Protein AF-A0A7K2ZEF4-F1 (afdb_monomer)

Secondary structure (DSSP, 8-state):
---HHHHHHHHHH--SHHHHHHHHHHHHHSSSHHHHHHHHIIIII-S-S-HHHHHHHHHHHS-TT-HHHHHHHHHHHHHHHHHHHHHH-HHHHHHHHHHSS-TT--SHHHHHHHHHHTT-TT--HHHHHHHHHHHHHHHHHHHHHHH--

Foldseek 3Di:
DQDLVNLVVQCVVPVDPVSLLQSLLQLLQDLDLVSLVVLLCVQQVDDPDDLSSNLSNLQNNQDPPSCVSCVVVLLVLLVSLLNCCLVPHQSSLLSSLPRNHNLVPLDPVSLVSLVVSLPDPSHDPNNSVSSVVSSVVSVVVNVVVVVVD

Nearest PDB structures (foldseek):
  7v9q-assembly1_A  TM=9.281E-01  e=5.486E-07  Saccharopolyspora erythraea NRRL 2338
  7v9p-assembly1_A  TM=9.355E-01  e=2.841E-06  Saccharopolyspora erythraea NRRL 2338
  7v9p-assembly2_B  TM=9.332E-01  e=3.618E-06  Saccharopolyspora erythraea NRRL 2338
  8t41-assembly1_A  TM=9.099E-01  e=2.125E-06  Mycobacterium tuberculosis
  7v9o-assembly1_A  TM=9.178E-01  e=1.212E-05  Saccharopolyspora erythraea NRRL 2338

Radius of gyration: 15.89 Å; Cα contacts (8 Å, |Δi|>4): 167; chains: 1; bounding box: 44×26×45 Å

Mean predicted aligned error: 3.56 Å

Structure (mmCIF, N/CA/C/O backbone):
data_AF-A0A7K2ZEF4-F1
#
_entry.id   AF-A0A7K2ZEF4-F1
#
loop_
_atom_site.group_PDB
_atom_site.id
_atom_site.type_symbol
_atom_site.label_atom_id
_atom_site.label_alt_id
_atom_site.label_comp_id
_atom_site.label_asym_id
_atom_site.label_entity_id
_atom_site.label_seq_id
_atom_site.pdbx_PDB_ins_code
_atom_site.Cartn_x
_atom_site.Cartn_y
_atom_site.Cartn_z
_atom_site.occupancy
_atom_site.B_iso_or_equiv
_atom_site.auth_seq_id
_atom_site.auth_comp_id
_atom_site.auth_asym_id
_atom_site.auth_atom_id
_atom_site.pdbx_PDB_model_num
ATOM 1 N N . ALA A 1 1 ? -6.927 -0.238 -23.363 1.00 53.41 1 ALA A N 1
ATOM 2 C CA . ALA A 1 1 ? -6.472 -0.828 -22.093 1.00 53.41 1 ALA A CA 1
ATOM 3 C C . ALA A 1 1 ? -5.026 -1.245 -22.292 1.00 53.41 1 ALA A C 1
ATOM 5 O O . ALA A 1 1 ? -4.755 -1.890 -23.295 1.00 53.41 1 ALA A O 1
ATOM 6 N N . THR A 1 2 ? -4.111 -0.802 -21.434 1.00 67.19 2 THR A N 1
ATOM 7 C CA . THR A 1 2 ? -2.709 -1.239 -21.475 1.00 67.19 2 THR A CA 1
ATOM 8 C C . THR A 1 2 ? -2.641 -2.620 -20.828 1.00 67.19 2 THR A C 1
ATOM 10 O O . THR A 1 2 ? -3.072 -2.762 -19.686 1.00 67.19 2 THR A O 1
ATOM 13 N N . ASP A 1 3 ? -2.180 -3.632 -21.557 1.00 86.62 3 ASP A N 1
ATOM 14 C CA . ASP A 1 3 ? -1.930 -4.977 -21.032 1.00 86.62 3 ASP A CA 1
ATOM 15 C C . ASP A 1 3 ? -0.461 -5.125 -20.590 1.00 86.62 3 ASP A C 1
ATOM 17 O O . ASP A 1 3 ? 0.352 -4.211 -20.755 1.00 86.62 3 ASP A O 1
ATOM 21 N N . GLU A 1 4 ? -0.104 -6.268 -19.995 1.00 90.25 4 GLU A N 1
ATOM 22 C CA . GLU A 1 4 ? 1.272 -6.526 -19.536 1.00 90.25 4 GLU A CA 1
ATOM 23 C C . GLU A 1 4 ? 2.301 -6.372 -20.667 1.00 90.25 4 GLU A C 1
ATOM 25 O O . GLU A 1 4 ? 3.404 -5.878 -20.433 1.00 90.25 4 GLU A O 1
ATOM 30 N N . ALA A 1 5 ? 1.941 -6.742 -21.900 1.00 90.88 5 ALA A N 1
ATOM 31 C CA . ALA A 1 5 ? 2.842 -6.663 -23.045 1.00 90.88 5 ALA A CA 1
ATOM 32 C C . ALA A 1 5 ? 3.203 -5.209 -23.380 1.00 90.88 5 ALA A C 1
ATOM 34 O O . ALA A 1 5 ? 4.378 -4.899 -23.586 1.00 90.88 5 ALA A O 1
ATOM 35 N N . ALA A 1 6 ? 2.222 -4.305 -23.371 1.00 91.25 6 ALA A N 1
ATOM 36 C CA . ALA A 1 6 ? 2.470 -2.883 -23.578 1.00 91.25 6 ALA A CA 1
ATOM 37 C C . ALA A 1 6 ? 3.310 -2.264 -22.444 1.00 91.25 6 ALA A C 1
ATOM 39 O O . ALA A 1 6 ? 4.210 -1.470 -22.715 1.00 91.25 6 ALA A O 1
ATOM 40 N N . ILE A 1 7 ? 3.085 -2.667 -21.186 1.00 93.06 7 ILE A N 1
ATOM 41 C CA . ILE A 1 7 ? 3.901 -2.206 -20.045 1.00 93.06 7 ILE A CA 1
ATOM 42 C C . ILE A 1 7 ? 5.352 -2.686 -20.180 1.00 93.06 7 ILE A C 1
ATOM 44 O O . ILE A 1 7 ? 6.289 -1.926 -19.934 1.00 93.06 7 ILE A O 1
ATOM 48 N N . ALA A 1 8 ? 5.552 -3.946 -20.569 1.00 93.44 8 ALA A N 1
ATOM 49 C CA . ALA A 1 8 ? 6.879 -4.517 -20.759 1.00 93.44 8 ALA A CA 1
ATOM 50 C C . ALA A 1 8 ? 7.636 -3.853 -21.920 1.00 93.44 8 ALA A C 1
ATOM 52 O O . ALA A 1 8 ? 8.832 -3.594 -21.790 1.00 93.44 8 ALA A O 1
ATOM 53 N N . ALA A 1 9 ? 6.945 -3.548 -23.023 1.00 93.25 9 ALA A N 1
ATOM 54 C CA . ALA A 1 9 ? 7.526 -2.839 -24.159 1.00 93.25 9 ALA A CA 1
ATOM 55 C C . ALA A 1 9 ? 7.986 -1.424 -23.774 1.00 93.25 9 ALA A C 1
ATOM 57 O O . ALA A 1 9 ? 9.113 -1.047 -24.090 1.00 93.25 9 ALA A O 1
ATOM 58 N N . GLU A 1 10 ? 7.160 -0.678 -23.036 1.00 92.75 10 GLU A N 1
ATOM 59 C CA . GLU A 1 10 ? 7.518 0.664 -22.567 1.00 92.75 10 GLU A CA 1
ATOM 60 C C . GLU A 1 10 ? 8.701 0.625 -21.591 1.00 92.75 10 GLU A C 1
ATOM 62 O O . GLU A 1 10 ? 9.642 1.402 -21.716 1.00 92.75 10 GLU A O 1
ATOM 67 N N . LEU A 1 11 ? 8.723 -0.338 -20.664 1.00 95.06 11 LEU A N 1
ATOM 68 C CA . LEU A 1 11 ? 9.850 -0.514 -19.745 1.00 95.06 11 LEU A CA 1
ATOM 69 C C . LEU A 1 11 ? 11.156 -0.885 -20.467 1.00 95.06 11 LEU A C 1
ATOM 71 O O . LEU A 1 11 ? 12.241 -0.515 -20.020 1.00 95.06 11 LEU A O 1
ATOM 75 N N . ALA A 1 12 ? 11.074 -1.642 -21.562 1.00 95.44 12 ALA A N 1
ATOM 76 C CA . ALA A 1 12 ? 12.239 -1.948 -22.383 1.00 95.44 12 ALA A CA 1
ATOM 77 C C . ALA A 1 12 ? 12.747 -0.705 -23.133 1.00 95.44 12 ALA A C 1
ATOM 79 O O . ALA A 1 12 ? 13.957 -0.558 -23.309 1.00 95.44 12 ALA A O 1
ATOM 80 N N . ALA A 1 13 ? 11.839 0.184 -23.548 1.00 94.75 13 ALA A N 1
ATOM 81 C CA . ALA A 1 13 ? 12.177 1.457 -24.177 1.00 94.75 13 ALA A CA 1
ATOM 82 C C . ALA A 1 13 ? 12.779 2.464 -23.176 1.00 94.75 13 ALA A C 1
ATOM 84 O O . ALA A 1 13 ? 13.739 3.154 -23.521 1.00 94.75 13 ALA A O 1
ATOM 85 N N . ASP A 1 14 ? 12.279 2.504 -21.935 1.00 94.56 14 ASP A N 1
ATOM 86 C CA . ASP A 1 14 ? 12.817 3.317 -20.839 1.00 94.56 14 ASP A CA 1
ATOM 87 C C . ASP A 1 14 ? 13.129 2.481 -19.577 1.00 94.56 14 ASP A C 1
ATOM 89 O O . ASP A 1 14 ? 12.307 2.371 -18.658 1.00 94.56 14 ASP A O 1
ATOM 93 N N . PRO A 1 15 ? 14.356 1.939 -19.456 1.00 94.56 15 PRO A N 1
ATOM 94 C CA . PRO A 1 15 ? 14.787 1.200 -18.274 1.00 94.56 15 PRO A CA 1
ATOM 95 C C . PRO A 1 15 ? 15.257 2.118 -17.127 1.00 94.56 15 PRO A C 1
ATOM 97 O O . PRO A 1 15 ? 15.999 1.669 -16.245 1.00 94.56 15 PRO A O 1
ATOM 100 N N . SER A 1 16 ? 14.893 3.405 -17.111 1.00 96.81 16 SER A N 1
ATOM 101 C CA . SER A 1 16 ? 15.248 4.334 -16.032 1.00 96.81 16 SER A CA 1
ATOM 102 C C . SER A 1 16 ? 14.560 3.994 -14.699 1.00 96.81 16 SER A C 1
ATOM 104 O O . SER A 1 16 ? 13.715 3.102 -14.596 1.00 96.81 16 SER A O 1
ATOM 106 N N . ALA A 1 17 ? 14.936 4.697 -13.624 1.00 95.00 17 ALA A N 1
ATOM 107 C CA . ALA A 1 17 ? 14.246 4.565 -12.337 1.00 95.00 17 ALA A CA 1
ATOM 108 C C . ALA A 1 17 ? 12.763 4.952 -12.452 1.00 95.00 17 ALA A C 1
ATOM 110 O O . ALA A 1 17 ? 11.901 4.207 -11.991 1.00 95.00 17 ALA A O 1
ATOM 111 N N . THR A 1 18 ? 12.476 6.055 -13.145 1.00 95.00 18 THR A N 1
ATOM 112 C CA . THR A 1 18 ? 11.114 6.525 -13.406 1.00 95.00 18 THR A CA 1
ATOM 113 C C . THR A 1 18 ? 10.335 5.541 -14.277 1.00 95.00 18 THR A C 1
ATOM 115 O O . THR A 1 18 ? 9.192 5.232 -13.943 1.00 95.00 18 THR A O 1
ATOM 118 N N . GLY A 1 19 ? 10.956 4.976 -15.318 1.00 96.38 19 GLY A N 1
ATOM 119 C CA . GLY A 1 19 ? 10.346 3.931 -16.147 1.00 96.38 19 GLY A CA 1
ATOM 120 C C . GLY A 1 19 ? 9.977 2.680 -15.341 1.00 96.38 19 GLY A C 1
ATOM 121 O O . GLY A 1 19 ? 8.858 2.175 -15.437 1.00 96.38 19 GLY A O 1
ATOM 122 N N . ARG A 1 20 ? 10.862 2.227 -14.441 1.00 97.12 20 ARG A N 1
ATOM 123 C CA . ARG A 1 20 ? 10.575 1.105 -13.525 1.00 97.12 20 ARG A CA 1
ATOM 124 C C . ARG A 1 20 ? 9.431 1.396 -12.554 1.00 97.12 20 ARG A C 1
ATOM 126 O O . ARG A 1 20 ? 8.596 0.521 -12.337 1.00 97.12 20 ARG A O 1
ATOM 133 N N . GLU A 1 21 ? 9.384 2.591 -11.969 1.00 97.81 21 GLU A N 1
ATOM 134 C CA . GLU A 1 21 ? 8.288 3.006 -11.083 1.00 97.81 21 GLU A CA 1
ATOM 135 C C . GLU A 1 21 ? 6.955 3.080 -11.837 1.00 97.81 21 GLU A C 1
ATOM 137 O O . GLU A 1 21 ? 5.949 2.548 -11.365 1.00 97.81 21 GLU A O 1
ATOM 142 N N . GLY A 1 22 ? 6.953 3.670 -13.036 1.00 97.12 22 GLY A N 1
ATOM 143 C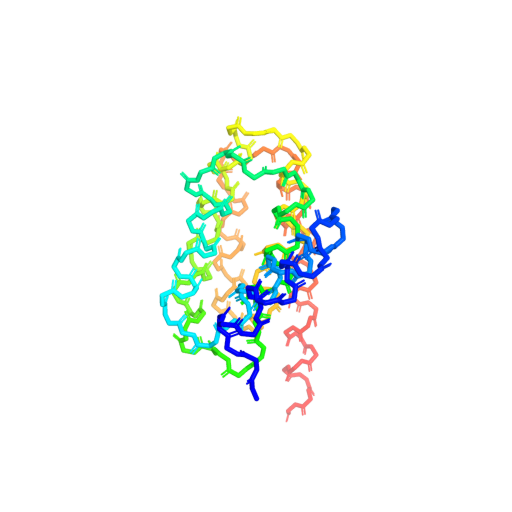 CA . GLY A 1 22 ? 5.784 3.712 -13.912 1.00 97.12 22 GLY A CA 1
ATOM 144 C C . GLY A 1 22 ? 5.277 2.311 -14.244 1.00 97.12 22 GLY A C 1
ATOM 145 O O . GLY A 1 22 ? 4.101 2.015 -14.038 1.00 97.12 22 GLY A O 1
ATOM 146 N N . ALA A 1 23 ? 6.178 1.414 -14.650 1.00 97.12 23 ALA A N 1
ATOM 147 C CA . ALA A 1 23 ? 5.834 0.029 -14.942 1.00 97.12 23 ALA A CA 1
ATOM 148 C C . ALA A 1 23 ? 5.274 -0.702 -13.712 1.00 97.12 23 ALA A C 1
ATOM 150 O O . ALA A 1 23 ? 4.248 -1.369 -13.818 1.00 97.12 23 ALA A O 1
ATOM 151 N N . ALA A 1 24 ? 5.891 -0.556 -12.533 1.00 97.69 24 ALA A N 1
ATOM 152 C CA . ALA A 1 24 ? 5.392 -1.158 -11.294 1.00 97.69 24 ALA A CA 1
ATOM 153 C C . ALA A 1 24 ? 3.971 -0.678 -10.951 1.00 97.69 24 ALA A C 1
ATOM 155 O O . ALA A 1 24 ? 3.098 -1.491 -10.638 1.00 97.69 24 ALA A O 1
ATOM 156 N N . ARG A 1 25 ? 3.713 0.629 -11.089 1.00 98.00 25 ARG A N 1
ATOM 157 C CA . ARG A 1 25 ? 2.382 1.213 -10.884 1.00 98.00 25 ARG A CA 1
ATOM 158 C C . ARG A 1 25 ? 1.362 0.657 -11.877 1.00 98.00 25 ARG A C 1
ATOM 160 O O . ARG A 1 25 ? 0.282 0.243 -11.466 1.00 98.00 25 ARG A O 1
ATOM 167 N N . CYS A 1 26 ? 1.696 0.624 -13.168 1.00 97.50 26 CYS A N 1
ATOM 168 C CA . CYS A 1 26 ? 0.800 0.114 -14.205 1.00 97.50 26 CYS A CA 1
ATOM 169 C C . CYS A 1 26 ? 0.473 -1.370 -14.004 1.00 97.50 26 CYS A C 1
ATOM 171 O O . CYS A 1 26 ? -0.691 -1.745 -14.112 1.00 97.50 26 CYS A O 1
ATOM 173 N N . ARG A 1 27 ? 1.464 -2.197 -13.646 1.00 97.56 27 ARG A N 1
ATOM 174 C CA . ARG A 1 27 ? 1.246 -3.624 -13.357 1.00 97.56 27 ARG A CA 1
ATOM 175 C C . ARG A 1 27 ? 0.289 -3.829 -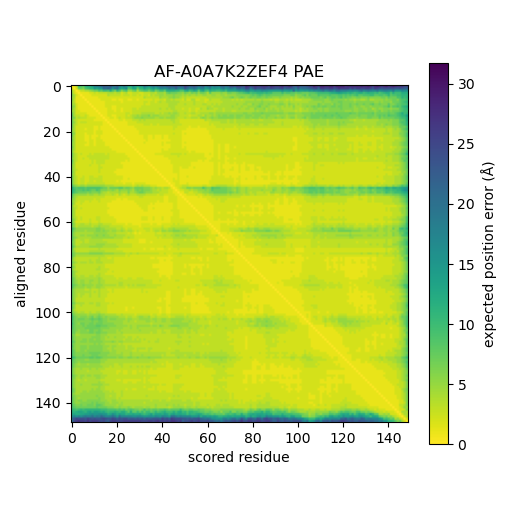12.194 1.00 97.56 27 ARG A C 1
ATOM 177 O O . ARG A 1 27 ? -0.654 -4.603 -12.310 1.00 97.56 27 ARG A O 1
ATOM 184 N N . ALA A 1 28 ? 0.485 -3.096 -11.099 1.00 97.75 28 ALA A N 1
ATOM 185 C CA . ALA A 1 28 ? -0.401 -3.169 -9.939 1.00 97.75 28 ALA A CA 1
ATOM 186 C C . ALA A 1 28 ? -1.836 -2.692 -10.245 1.00 97.75 28 ALA A C 1
ATOM 188 O O . ALA A 1 28 ? -2.783 -3.121 -9.581 1.00 97.75 28 ALA A O 1
ATOM 189 N N . ALA A 1 29 ? -2.007 -1.843 -11.263 1.00 97.31 29 ALA A N 1
ATOM 190 C CA . ALA A 1 29 ? -3.301 -1.317 -11.685 1.00 97.31 29 ALA A CA 1
ATOM 191 C C . ALA A 1 29 ? -4.102 -2.259 -12.598 1.00 97.31 29 ALA A C 1
ATOM 193 O O . ALA A 1 29 ? -5.301 -2.030 -12.787 1.00 97.31 29 ALA A O 1
ATOM 194 N N . LEU A 1 30 ? -3.489 -3.315 -13.146 1.00 96.81 30 LEU A N 1
ATOM 195 C CA . LEU A 1 30 ? -4.184 -4.260 -14.021 1.00 96.81 30 LEU A CA 1
ATOM 196 C C . LEU A 1 30 ? -5.386 -4.909 -13.293 1.00 96.81 30 LEU A C 1
ATOM 198 O O . LEU A 1 30 ? -5.231 -5.381 -12.162 1.00 96.81 30 LEU A O 1
ATOM 202 N N . PRO A 1 31 ? -6.577 -4.971 -13.924 1.00 96.19 31 PRO A N 1
ATOM 203 C CA . PRO A 1 31 ? -7.816 -5.460 -13.310 1.00 96.19 31 PRO A CA 1
ATOM 204 C C . PRO A 1 31 ? -7.912 -6.994 -13.355 1.00 96.19 31 PRO A C 1
ATOM 206 O O . PRO A 1 31 ? -8.892 -7.550 -13.842 1.00 96.19 31 PRO A O 1
ATOM 209 N N . THR A 1 32 ? -6.873 -7.694 -12.899 1.00 96.00 32 THR A N 1
ATOM 210 C CA . THR A 1 32 ? -6.841 -9.166 -12.857 1.00 96.00 32 THR A CA 1
ATOM 211 C C . THR A 1 32 ? -6.469 -9.646 -11.461 1.00 96.00 32 THR A C 1
ATOM 213 O O . THR A 1 32 ? -5.683 -8.994 -10.767 1.00 96.00 32 THR A O 1
ATOM 216 N N . ALA A 1 33 ? -7.023 -10.784 -11.040 1.00 96.38 33 ALA A N 1
ATOM 217 C CA . ALA A 1 33 ? -6.724 -11.368 -9.734 1.00 96.38 33 ALA A CA 1
ATOM 218 C C . ALA A 1 33 ? -5.228 -11.701 -9.605 1.00 96.38 33 ALA A C 1
ATOM 220 O O . ALA A 1 33 ? -4.621 -11.476 -8.558 1.00 96.38 33 ALA A O 1
ATOM 221 N N . GLU A 1 34 ? -4.615 -12.157 -10.695 1.00 96.94 34 GLU A N 1
ATOM 222 C CA . GLU A 1 34 ? -3.196 -12.483 -10.791 1.00 96.94 34 GLU A CA 1
ATOM 223 C C . GLU A 1 34 ? -2.326 -11.243 -10.569 1.00 96.94 34 GLU A C 1
ATOM 225 O O . GLU A 1 34 ? -1.378 -11.290 -9.783 1.00 96.94 34 GLU A O 1
ATOM 230 N N . ALA A 1 35 ? -2.670 -10.111 -11.193 1.00 96.88 35 ALA A N 1
ATOM 231 C CA . ALA A 1 35 ? -1.938 -8.863 -10.996 1.00 96.88 35 ALA A CA 1
ATOM 232 C C . ALA A 1 35 ? -2.053 -8.346 -9.556 1.00 96.88 35 ALA A C 1
ATOM 234 O O . ALA A 1 35 ? -1.052 -7.908 -8.984 1.00 96.88 35 ALA A O 1
ATOM 235 N N . LYS A 1 36 ? -3.237 -8.443 -8.932 1.00 97.88 36 LYS A N 1
ATOM 236 C CA . LYS A 1 36 ? -3.410 -8.073 -7.517 1.00 97.88 36 LYS A CA 1
ATOM 237 C C . LYS A 1 36 ? -2.618 -8.986 -6.595 1.00 97.88 36 LYS A C 1
ATOM 239 O O . LYS A 1 36 ? -1.912 -8.503 -5.713 1.00 97.88 36 LYS A O 1
ATOM 244 N N . ALA A 1 37 ? -2.657 -10.294 -6.821 1.00 97.88 37 ALA A N 1
ATOM 245 C CA . ALA A 1 37 ? -1.877 -11.242 -6.038 1.00 97.88 37 ALA A CA 1
ATOM 246 C C . ALA A 1 37 ? -0.368 -10.971 -6.157 1.00 97.88 37 ALA A C 1
ATOM 248 O O . ALA A 1 37 ? 0.318 -10.915 -5.135 1.00 97.88 37 ALA A O 1
ATOM 249 N N . ALA A 1 38 ? 0.132 -10.734 -7.373 1.00 97.75 38 ALA A N 1
ATOM 250 C CA . ALA A 1 38 ? 1.538 -10.431 -7.621 1.00 97.75 38 ALA A CA 1
ATOM 251 C C . ALA A 1 38 ? 1.974 -9.113 -6.964 1.00 97.75 38 ALA A C 1
ATOM 253 O O . ALA A 1 38 ? 2.987 -9.079 -6.265 1.00 97.75 38 ALA A O 1
ATOM 254 N N . ALA A 1 39 ? 1.192 -8.041 -7.128 1.00 98.06 39 ALA A N 1
ATOM 255 C CA . ALA A 1 39 ? 1.483 -6.744 -6.521 1.00 98.06 39 ALA A CA 1
ATOM 256 C C . ALA A 1 39 ? 1.465 -6.814 -4.986 1.00 98.06 39 ALA A C 1
ATOM 258 O O . ALA A 1 39 ? 2.355 -6.274 -4.330 1.00 98.06 39 ALA A O 1
ATOM 259 N N . TRP A 1 40 ? 0.494 -7.523 -4.405 1.00 98.50 40 TRP A N 1
ATOM 260 C CA . TRP A 1 40 ? 0.420 -7.711 -2.959 1.00 98.50 40 TRP A CA 1
ATOM 261 C C . TRP A 1 40 ? 1.606 -8.510 -2.420 1.00 98.50 40 TRP A C 1
ATOM 263 O O . TRP A 1 40 ? 2.218 -8.119 -1.427 1.00 98.50 40 TRP A O 1
ATOM 273 N N . HIS A 1 41 ? 1.962 -9.610 -3.089 1.00 97.94 41 HIS A N 1
ATOM 274 C CA . HIS A 1 41 ? 3.120 -10.414 -2.714 1.00 97.94 41 HIS A CA 1
ATOM 275 C C . HI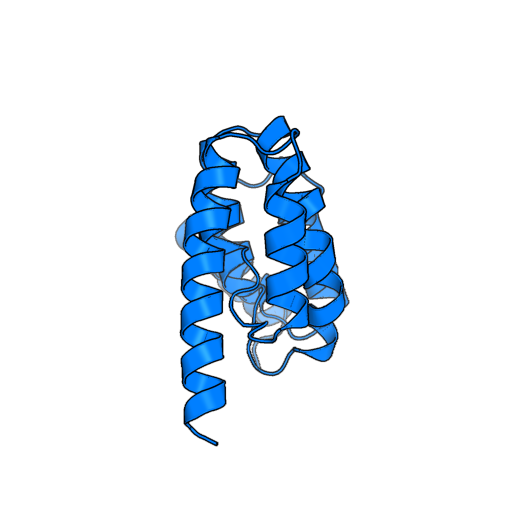S A 1 41 ? 4.411 -9.590 -2.766 1.00 97.94 41 HIS A C 1
ATOM 277 O O . HIS A 1 41 ? 5.172 -9.610 -1.804 1.00 97.94 41 HIS A O 1
ATOM 283 N N . ALA A 1 42 ? 4.614 -8.797 -3.819 1.00 97.19 42 ALA A N 1
ATOM 284 C CA . ALA A 1 42 ? 5.789 -7.938 -3.940 1.00 97.19 42 ALA A CA 1
ATOM 285 C C . ALA A 1 42 ? 5.865 -6.859 -2.840 1.00 97.19 42 ALA A C 1
ATOM 287 O O . ALA A 1 42 ? 6.956 -6.499 -2.407 1.00 97.19 42 ALA A O 1
ATOM 288 N N . MET A 1 43 ? 4.722 -6.338 -2.377 1.00 98.00 43 MET A N 1
ATOM 289 C CA . MET A 1 43 ? 4.678 -5.335 -1.306 1.00 98.00 43 MET A CA 1
ATOM 290 C C . MET A 1 43 ? 4.878 -5.924 0.094 1.00 98.00 43 MET A C 1
ATOM 292 O O . MET A 1 43 ? 5.577 -5.326 0.909 1.00 98.00 43 MET A O 1
ATOM 296 N N . PHE A 1 44 ? 4.232 -7.051 0.396 1.00 97.88 44 PHE A N 1
ATOM 297 C CA . PHE A 1 44 ? 4.088 -7.540 1.772 1.00 97.88 44 PHE A CA 1
ATOM 298 C C . PHE A 1 44 ? 4.722 -8.911 2.028 1.00 97.88 44 PHE A C 1
ATOM 300 O O . PHE A 1 44 ? 5.057 -9.220 3.175 1.00 97.88 44 PHE A O 1
ATOM 307 N N . GLY A 1 45 ? 4.870 -9.730 0.985 1.00 93.81 45 GLY A N 1
ATOM 308 C CA . GLY A 1 45 ? 5.425 -11.083 1.051 1.00 93.81 45 GLY A CA 1
ATOM 309 C C . GLY A 1 45 ? 6.925 -11.169 0.763 1.00 93.81 45 GLY A C 1
ATOM 310 O O . GLY A 1 45 ? 7.537 -12.169 1.127 1.00 93.81 45 GLY A O 1
ATOM 311 N N . ASP A 1 46 ? 7.505 -10.135 0.152 1.00 89.38 46 ASP A N 1
ATOM 312 C CA . ASP A 1 46 ? 8.930 -10.025 -0.156 1.00 89.38 46 ASP A CA 1
ATOM 313 C C . ASP A 1 46 ? 9.501 -8.689 0.359 1.00 89.38 46 ASP A C 1
ATOM 315 O O . ASP A 1 46 ? 8.800 -7.683 0.479 1.00 89.38 46 ASP A O 1
ATOM 319 N N . ASP A 1 47 ? 10.798 -8.675 0.653 1.00 90.19 47 ASP A N 1
ATOM 320 C CA . ASP A 1 47 ? 11.541 -7.523 1.150 1.00 90.19 47 ASP A CA 1
ATOM 321 C C . ASP A 1 47 ? 12.516 -6.949 0.086 1.00 90.19 47 ASP A C 1
ATOM 323 O O . ASP A 1 47 ? 13.280 -6.025 0.379 1.00 90.19 47 ASP A O 1
ATOM 327 N N . THR A 1 48 ? 12.474 -7.444 -1.163 1.00 89.69 48 THR A N 1
ATOM 328 C CA . THR A 1 48 ? 13.370 -7.019 -2.264 1.00 89.69 48 THR A CA 1
ATOM 329 C C . THR A 1 48 ? 13.039 -5.660 -2.884 1.00 89.69 48 THR A C 1
ATOM 331 O O . THR A 1 48 ? 13.938 -4.996 -3.411 1.00 89.69 48 THR A O 1
ATOM 334 N N . LEU A 1 49 ? 11.778 -5.207 -2.838 1.00 94.06 49 LEU A N 1
ATOM 335 C CA . LEU A 1 49 ? 11.402 -3.922 -3.436 1.00 94.06 49 LEU A CA 1
ATOM 336 C C . LEU A 1 49 ? 12.106 -2.764 -2.730 1.00 94.06 49 LEU A C 1
ATOM 338 O O . LEU A 1 49 ? 12.048 -2.643 -1.505 1.00 94.06 49 LEU A O 1
ATOM 342 N N . SER A 1 50 ? 12.687 -1.840 -3.496 1.00 95.81 50 SER A N 1
ATOM 343 C CA . SER A 1 50 ? 13.090 -0.542 -2.949 1.00 95.81 50 SER A CA 1
ATOM 344 C C . SER A 1 50 ? 11.866 0.225 -2.431 1.00 95.81 50 SER A C 1
ATOM 346 O O . SER A 1 50 ? 10.744 0.001 -2.886 1.00 95.81 50 SER A O 1
ATOM 348 N N . ASN A 1 51 ? 12.063 1.181 -1.518 1.00 96.44 51 ASN A N 1
ATOM 349 C CA . ASN A 1 51 ? 10.951 1.988 -0.994 1.00 96.44 51 ASN A CA 1
ATOM 350 C C . ASN A 1 51 ? 10.211 2.760 -2.107 1.00 96.44 51 ASN A C 1
ATOM 352 O O . ASN A 1 51 ? 8.999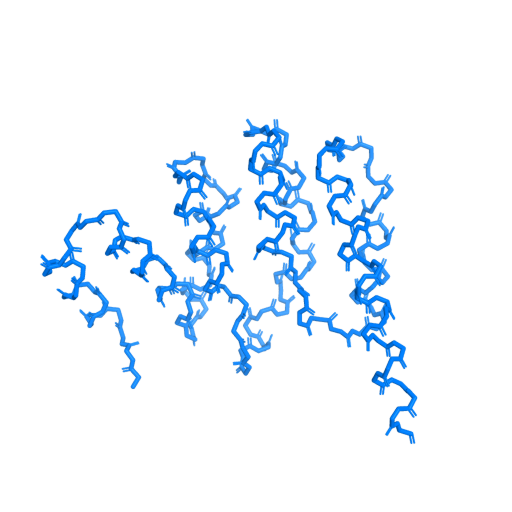 2.959 -2.020 1.00 96.44 51 ASN A O 1
ATOM 356 N N . TYR A 1 52 ? 10.926 3.158 -3.167 1.00 96.94 52 TYR A N 1
ATOM 357 C CA . TYR A 1 52 ? 10.353 3.802 -4.351 1.00 96.94 52 TYR A CA 1
ATOM 358 C C . TYR A 1 52 ? 9.441 2.851 -5.133 1.00 96.94 52 TYR A C 1
ATOM 360 O O . TYR A 1 52 ? 8.292 3.188 -5.408 1.00 96.94 52 TYR A O 1
ATOM 368 N N . LEU A 1 53 ? 9.907 1.629 -5.415 1.00 97.94 53 LEU A N 1
ATOM 369 C CA . LEU A 1 53 ? 9.103 0.626 -6.118 1.00 97.94 53 LEU A CA 1
ATOM 370 C C . LEU A 1 53 ? 7.921 0.137 -5.280 1.00 97.94 53 LEU A C 1
ATOM 372 O O . LEU A 1 53 ? 6.838 -0.057 -5.827 1.00 97.94 53 LEU A O 1
ATOM 376 N N . PHE A 1 54 ? 8.087 -0.001 -3.962 1.00 98.38 54 PHE A N 1
ATOM 377 C CA . PHE A 1 54 ? 6.976 -0.265 -3.047 1.00 98.38 54 PHE A CA 1
ATOM 378 C C . PHE A 1 54 ? 5.909 0.828 -3.167 1.00 98.38 54 PHE A C 1
ATOM 380 O O . PHE A 1 54 ? 4.736 0.536 -3.375 1.00 98.38 54 PHE A O 1
ATOM 387 N N . THR A 1 55 ? 6.326 2.096 -3.099 1.00 98.19 55 THR A N 1
ATOM 388 C CA . THR A 1 55 ? 5.416 3.245 -3.174 1.00 98.19 55 THR A CA 1
ATOM 389 C C . THR A 1 55 ? 4.693 3.297 -4.518 1.00 98.19 55 THR A C 1
ATOM 391 O O . THR A 1 55 ? 3.478 3.482 -4.552 1.00 98.19 55 THR A O 1
ATOM 394 N N . ALA A 1 56 ? 5.408 3.077 -5.622 1.00 98.31 56 ALA A N 1
ATOM 395 C CA . ALA A 1 56 ? 4.822 3.034 -6.956 1.00 98.31 56 ALA A CA 1
ATOM 396 C C . ALA A 1 56 ? 3.804 1.889 -7.111 1.00 98.31 56 ALA A C 1
ATOM 398 O O . ALA A 1 56 ? 2.721 2.103 -7.653 1.00 98.31 56 ALA A O 1
ATOM 399 N N . THR A 1 57 ? 4.121 0.705 -6.578 1.00 98.38 57 THR A N 1
ATOM 400 C CA . THR A 1 57 ? 3.226 -0.465 -6.576 1.00 98.38 57 THR A CA 1
ATOM 401 C C . THR A 1 57 ? 1.968 -0.187 -5.751 1.00 98.38 57 THR A C 1
ATOM 403 O O . THR A 1 57 ? 0.858 -0.392 -6.238 1.00 98.38 57 THR A O 1
ATOM 406 N N . ALA A 1 58 ? 2.121 0.366 -4.544 1.00 98.06 58 ALA A N 1
ATOM 407 C CA . ALA A 1 58 ? 1.012 0.716 -3.657 1.00 98.06 58 ALA A CA 1
ATOM 408 C C . ALA A 1 58 ? 0.058 1.742 -4.291 1.00 98.06 58 ALA A C 1
ATOM 410 O O . ALA A 1 58 ? -1.156 1.557 -4.274 1.00 98.06 58 ALA A O 1
ATOM 411 N N . GLN A 1 59 ? 0.607 2.770 -4.949 1.00 97.25 59 GLN A N 1
ATOM 412 C CA . GLN A 1 59 ? -0.170 3.769 -5.697 1.00 97.25 59 GLN A CA 1
ATOM 413 C C . GLN A 1 59 ? -0.940 3.180 -6.888 1.00 97.25 59 GLN A C 1
ATOM 415 O O . GLN A 1 59 ? -1.921 3.769 -7.335 1.00 97.25 59 GLN A O 1
ATOM 420 N N . GLY A 1 60 ? -0.487 2.049 -7.432 1.00 97.12 60 GLY A N 1
ATOM 421 C CA . GLY A 1 60 ? -1.173 1.340 -8.507 1.00 97.12 60 GLY A CA 1
ATOM 422 C C . GLY A 1 60 ? -2.221 0.342 -8.012 1.00 97.12 60 GLY A C 1
ATOM 423 O O . GLY A 1 60 ? -3.084 -0.049 -8.788 1.00 97.12 60 GLY A O 1
ATOM 424 N N . PHE A 1 61 ? -2.191 -0.060 -6.741 1.00 97.88 61 PHE A N 1
ATOM 425 C CA . PHE A 1 61 ? -2.960 -1.208 -6.261 1.00 97.88 61 PHE A CA 1
ATOM 426 C C . PHE A 1 61 ? -4.466 -0.928 -6.138 1.00 97.88 61 PHE A C 1
ATOM 428 O O . PHE A 1 61 ? -5.279 -1.663 -6.703 1.00 97.88 61 PHE A O 1
ATOM 435 N N . TRP A 1 62 ? -4.845 0.145 -5.441 1.00 95.94 62 TRP A N 1
ATOM 436 C CA . TRP A 1 62 ? -6.244 0.492 -5.163 1.00 95.94 62 TRP A CA 1
ATOM 437 C C . TRP A 1 62 ? -6.870 1.280 -6.324 1.00 95.94 62 TRP A C 1
ATOM 439 O O . TRP A 1 62 ? -6.876 2.509 -6.325 1.00 95.94 62 TRP A O 1
ATOM 449 N N . GLN A 1 63 ? -7.370 0.571 -7.338 1.00 94.50 63 GLN A N 1
ATOM 450 C CA . GLN A 1 63 ? -8.003 1.184 -8.511 1.00 94.50 63 GLN A CA 1
ATOM 451 C C . GLN A 1 63 ? -9.532 1.230 -8.392 1.00 94.50 63 GLN A C 1
ATOM 453 O O . GLN A 1 63 ? -10.140 0.207 -8.068 1.00 94.50 63 GLN A O 1
ATOM 458 N N . PRO A 1 64 ? -10.173 2.366 -8.727 1.00 89.44 64 PRO A N 1
ATOM 459 C CA . PRO A 1 64 ? -11.628 2.444 -8.807 1.00 89.44 64 PRO A CA 1
ATOM 460 C C . PRO A 1 64 ? -12.222 1.417 -9.782 1.00 89.44 64 PRO A C 1
ATOM 462 O O . PRO A 1 64 ? -11.657 1.167 -10.849 1.00 89.44 64 PRO A O 1
ATOM 465 N N . GLY A 1 65 ? -13.382 0.851 -9.435 1.00 89.62 65 GLY A N 1
ATOM 466 C CA . GLY A 1 65 ? -14.092 -0.119 -10.275 1.00 89.62 65 GLY A CA 1
ATOM 467 C C . GLY A 1 65 ? -13.497 -1.529 -10.259 1.00 89.62 65 GLY A C 1
ATOM 468 O O . GLY A 1 65 ? -13.864 -2.355 -11.091 1.00 89.62 65 GLY A O 1
ATOM 469 N N . GLN A 1 66 ? -12.569 -1.808 -9.339 1.00 93.56 66 GLN A N 1
ATOM 470 C CA . GLN A 1 66 ? -11.989 -3.136 -9.112 1.00 93.56 66 GLN A CA 1
ATOM 471 C C . GLN A 1 66 ? -12.373 -3.688 -7.730 1.00 93.56 66 GLN A C 1
ATOM 473 O O . GLN A 1 66 ? -11.672 -4.535 -7.185 1.00 93.56 66 GLN A O 1
ATOM 478 N N . ASP A 1 67 ? -13.474 -3.204 -7.153 1.00 91.12 67 ASP A N 1
ATOM 479 C CA . ASP A 1 67 ? -13.893 -3.461 -5.774 1.00 91.12 67 ASP A CA 1
ATOM 480 C C . ASP A 1 67 ? -13.939 -4.960 -5.439 1.00 91.12 67 ASP A C 1
ATOM 482 O O . ASP A 1 67 ? -13.347 -5.377 -4.446 1.00 91.12 67 ASP A O 1
ATOM 486 N N . GLU A 1 68 ? -14.523 -5.790 -6.310 1.00 92.19 68 GLU A N 1
ATOM 487 C CA . GLU A 1 68 ? -14.601 -7.250 -6.122 1.00 92.19 68 GLU A CA 1
ATOM 488 C C . GLU A 1 68 ? -13.222 -7.919 -5.996 1.00 92.19 68 GLU A C 1
ATOM 490 O O . GLU A 1 68 ? -13.053 -8.857 -5.216 1.00 92.19 68 GLU A O 1
ATOM 495 N N . LEU A 1 69 ? -12.215 -7.419 -6.721 1.00 95.44 69 LEU A N 1
ATOM 496 C CA . LEU A 1 69 ? -10.840 -7.913 -6.626 1.00 95.44 69 LEU A CA 1
ATOM 497 C C . LEU A 1 69 ? -10.142 -7.413 -5.359 1.00 95.44 69 LEU A C 1
ATOM 499 O O . LEU A 1 69 ? -9.207 -8.052 -4.891 1.00 95.44 69 LEU A O 1
ATOM 503 N N . LEU A 1 70 ? -10.550 -6.257 -4.833 1.00 94.69 70 LEU A N 1
ATOM 504 C CA . LEU A 1 70 ? -9.838 -5.540 -3.778 1.00 94.69 70 LEU A CA 1
ATOM 505 C C . LEU A 1 70 ? -10.367 -5.851 -2.369 1.00 94.69 70 LEU A C 1
ATOM 507 O O . LEU A 1 70 ? -9.584 -5.809 -1.421 1.00 94.69 70 LEU A O 1
ATOM 511 N N . VAL A 1 71 ? -11.646 -6.226 -2.227 1.00 92.12 71 VAL A N 1
ATOM 512 C CA . VAL A 1 71 ? -12.282 -6.586 -0.941 1.00 92.12 71 VAL A CA 1
ATOM 513 C C . VAL A 1 71 ? -11.424 -7.535 -0.086 1.00 92.12 71 VAL A C 1
ATOM 515 O O . VAL A 1 71 ? -11.187 -7.208 1.078 1.00 92.12 71 VAL A O 1
ATOM 518 N N . PRO A 1 72 ? -10.857 -8.643 -0.615 1.00 92.69 72 PRO A 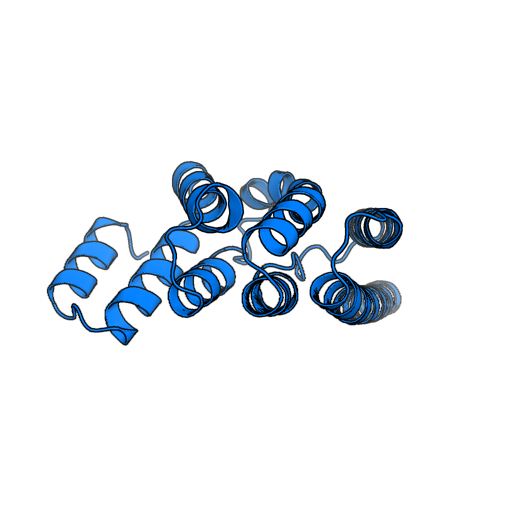N 1
ATOM 519 C CA . PRO A 1 72 ? -10.058 -9.565 0.200 1.00 92.69 72 PRO A CA 1
ATOM 520 C C . PRO A 1 72 ? -8.781 -8.953 0.793 1.00 92.69 72 PRO A C 1
ATOM 522 O O . PRO A 1 72 ? -8.175 -9.535 1.692 1.00 92.69 72 PRO A O 1
ATOM 525 N N . TYR A 1 73 ? -8.323 -7.814 0.272 1.00 96.38 73 TYR A N 1
ATOM 526 C CA . TYR A 1 73 ? -7.074 -7.177 0.678 1.00 96.38 73 TYR A CA 1
ATOM 527 C C . TYR A 1 73 ? -7.258 -6.135 1.785 1.00 96.38 73 TYR A C 1
ATOM 529 O O . TYR A 1 73 ? -6.281 -5.795 2.451 1.00 96.38 73 TYR A O 1
ATOM 537 N N . VAL A 1 74 ? -8.486 -5.660 2.026 1.00 93.50 74 VAL A N 1
ATOM 538 C CA . VAL A 1 74 ? -8.786 -4.695 3.098 1.00 93.50 74 VAL A CA 1
ATOM 539 C C . VAL A 1 74 ? -8.459 -5.297 4.465 1.00 93.50 74 VAL A C 1
ATOM 541 O O . VAL A 1 74 ? -7.684 -4.720 5.226 1.00 93.50 74 VAL A O 1
ATOM 544 N N . ASP A 1 75 ? -8.954 -6.504 4.742 1.00 90.19 75 ASP A N 1
ATOM 545 C CA . ASP A 1 75 ? -8.693 -7.189 6.014 1.00 90.19 75 ASP A CA 1
ATOM 546 C C . ASP A 1 75 ? -7.234 -7.630 6.151 1.00 90.19 75 ASP A C 1
ATOM 548 O O . ASP A 1 75 ? -6.661 -7.599 7.242 1.00 90.19 75 ASP A O 1
ATOM 552 N N . ARG A 1 76 ? -6.605 -8.011 5.033 1.00 95.94 76 ARG A N 1
ATOM 553 C CA . ARG A 1 76 ? -5.198 -8.433 5.001 1.00 95.94 76 ARG A CA 1
ATOM 554 C C . ARG A 1 76 ? -4.230 -7.289 5.255 1.00 95.94 76 ARG A C 1
ATOM 556 O O . ARG A 1 76 ? -3.146 -7.530 5.779 1.00 95.94 76 ARG A O 1
ATOM 563 N N . PHE A 1 77 ? -4.604 -6.061 4.895 1.00 98.06 77 PHE A N 1
ATOM 564 C CA . PHE A 1 77 ? -3.726 -4.899 4.978 1.00 98.06 77 PHE A CA 1
ATOM 565 C C . PHE A 1 77 ? -3.118 -4.722 6.368 1.00 98.06 77 PHE A C 1
ATOM 567 O O . PHE A 1 77 ? -1.912 -4.539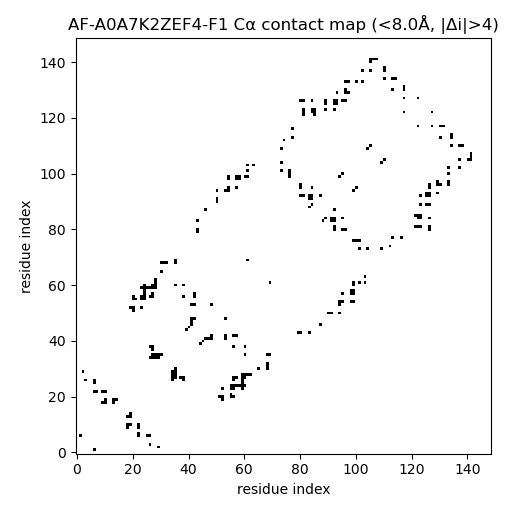 6.485 1.00 98.06 77 PHE A O 1
ATOM 574 N N . TYR A 1 78 ? -3.923 -4.795 7.426 1.00 97.50 78 TYR A N 1
ATOM 575 C CA . TYR A 1 78 ? -3.454 -4.509 8.782 1.00 97.50 78 TYR A CA 1
ATOM 576 C C . TYR A 1 78 ? -2.402 -5.503 9.303 1.00 97.50 78 TYR A C 1
ATOM 578 O O . TYR A 1 78 ? -1.322 -5.045 9.697 1.00 97.50 78 TYR A O 1
ATOM 586 N N . PRO A 1 79 ? -2.640 -6.833 9.306 1.00 97.25 79 PRO A N 1
ATOM 587 C CA . PRO A 1 79 ? -1.616 -7.785 9.728 1.00 97.25 79 PRO A CA 1
ATOM 588 C C . PRO A 1 79 ? -0.390 -7.763 8.802 1.00 97.25 79 PRO A C 1
ATOM 590 O O . PRO A 1 79 ? 0.740 -7.772 9.295 1.00 97.25 79 PRO A O 1
ATOM 593 N N . ASP A 1 80 ? -0.583 -7.645 7.484 1.00 98.31 80 ASP A N 1
ATOM 594 C CA . ASP A 1 80 ? 0.521 -7.660 6.519 1.00 98.31 80 ASP A CA 1
ATOM 595 C C . ASP A 1 80 ? 1.392 -6.392 6.629 1.00 98.31 80 ASP A C 1
ATOM 597 O O . ASP A 1 80 ? 2.623 -6.480 6.629 1.00 98.31 80 ASP A O 1
ATOM 601 N N . ALA A 1 81 ? 0.786 -5.213 6.815 1.00 98.12 81 ALA A N 1
ATOM 602 C CA . ALA A 1 81 ? 1.505 -3.961 7.051 1.00 98.12 81 ALA A CA 1
ATOM 603 C C . ALA A 1 81 ? 2.245 -3.967 8.394 1.00 98.12 81 ALA A C 1
ATOM 605 O O . ALA A 1 81 ? 3.367 -3.463 8.476 1.00 98.12 81 ALA A O 1
ATOM 606 N N . THR A 1 82 ? 1.653 -4.562 9.433 1.00 98.06 82 THR A N 1
ATOM 607 C CA . THR A 1 82 ? 2.290 -4.707 10.751 1.00 98.06 82 THR A CA 1
ATOM 608 C C . THR A 1 82 ? 3.536 -5.577 10.655 1.00 98.06 82 THR A C 1
ATOM 610 O O . THR A 1 82 ? 4.619 -5.161 11.078 1.00 98.06 82 THR A O 1
ATOM 613 N N . ALA A 1 83 ? 3.417 -6.742 10.013 1.00 97.69 83 ALA A N 1
ATOM 614 C CA . ALA A 1 83 ? 4.540 -7.636 9.778 1.00 97.69 83 ALA A CA 1
ATOM 615 C C . ALA A 1 83 ? 5.628 -6.966 8.921 1.00 97.69 83 ALA A C 1
ATOM 617 O O . ALA A 1 83 ? 6.808 -7.025 9.266 1.00 97.69 83 ALA A O 1
ATOM 618 N N . LEU A 1 84 ? 5.247 -6.277 7.841 1.00 97.94 84 LEU A N 1
ATOM 619 C CA . LEU A 1 84 ? 6.173 -5.540 6.979 1.00 97.94 84 LEU A CA 1
ATOM 620 C C . LEU A 1 84 ? 6.939 -4.458 7.756 1.00 97.94 84 LEU A C 1
ATOM 622 O O . LEU A 1 84 ? 8.164 -4.376 7.666 1.00 97.94 84 LEU A O 1
ATOM 626 N N . ALA A 1 85 ? 6.233 -3.645 8.543 1.00 97.31 85 ALA A N 1
ATOM 627 C CA . ALA A 1 85 ? 6.830 -2.574 9.335 1.00 97.31 85 ALA A CA 1
ATOM 628 C C . ALA A 1 85 ? 7.832 -3.107 10.366 1.00 97.31 85 ALA A C 1
ATOM 630 O O . ALA A 1 85 ? 8.890 -2.505 10.557 1.00 97.31 85 ALA A O 1
ATOM 631 N N . ALA A 1 86 ? 7.528 -4.245 10.997 1.00 96.38 86 ALA A N 1
ATOM 632 C CA . ALA A 1 86 ? 8.433 -4.898 11.937 1.00 96.38 86 ALA A CA 1
ATOM 633 C C . ALA A 1 86 ? 9.720 -5.395 11.255 1.00 96.38 86 ALA A C 1
ATOM 635 O O . ALA A 1 86 ? 10.806 -5.222 11.804 1.00 96.38 86 ALA A O 1
ATOM 636 N N . ARG A 1 87 ? 9.618 -5.969 10.047 1.00 95.94 87 ARG A N 1
ATOM 637 C CA . ARG A 1 87 ? 10.773 -6.517 9.310 1.00 95.94 87 ARG A CA 1
ATOM 638 C C . ARG A 1 87 ? 11.662 -5.445 8.682 1.00 95.94 87 ARG A C 1
ATOM 640 O O . ARG A 1 87 ? 12.881 -5.578 8.678 1.00 95.94 87 ARG A O 1
ATOM 647 N N . ARG A 1 88 ? 11.058 -4.392 8.125 1.00 96.50 88 ARG A N 1
ATOM 648 C CA . ARG A 1 88 ? 11.736 -3.438 7.226 1.00 96.50 88 ARG A CA 1
ATOM 649 C C . ARG A 1 88 ? 11.855 -2.016 7.784 1.00 96.50 88 ARG A C 1
ATOM 651 O O . ARG A 1 88 ? 12.485 -1.157 7.165 1.00 96.50 88 ARG A O 1
ATOM 658 N N . GLY A 1 89 ? 11.292 -1.765 8.962 1.00 95.88 89 GLY A N 1
ATOM 659 C CA . GLY A 1 89 ? 11.539 -0.562 9.746 1.00 95.88 89 GLY A CA 1
ATOM 660 C C . GLY A 1 89 ? 10.712 0.677 9.362 1.00 95.88 89 GLY A C 1
ATOM 661 O O . GLY A 1 89 ? 9.792 0.621 8.542 1.00 95.88 89 GLY A O 1
ATOM 662 N N . PRO A 1 90 ? 11.023 1.837 9.971 1.00 96.44 90 PRO A N 1
ATOM 663 C CA . PRO A 1 90 ? 10.130 3.000 9.982 1.00 96.44 90 PRO A CA 1
ATOM 664 C C . PRO A 1 90 ? 9.836 3.618 8.611 1.00 96.44 90 PRO A C 1
ATOM 666 O O . PRO A 1 90 ? 8.732 4.107 8.391 1.00 96.44 90 PRO A O 1
ATOM 669 N N . ALA A 1 91 ? 10.804 3.597 7.689 1.00 96.31 91 ALA A N 1
ATOM 670 C CA . ALA A 1 91 ? 10.633 4.200 6.369 1.00 96.31 91 ALA A CA 1
ATOM 671 C C . ALA A 1 91 ? 9.574 3.459 5.538 1.00 96.31 91 ALA A C 1
ATOM 673 O O . ALA A 1 91 ? 8.711 4.097 4.936 1.00 96.31 91 ALA A O 1
ATOM 674 N N . ILE A 1 92 ? 9.594 2.118 5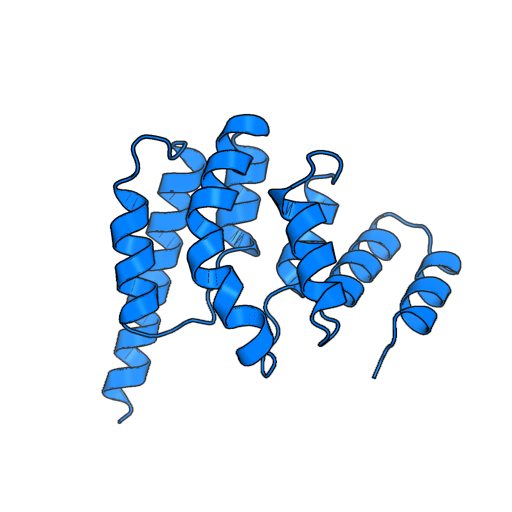.548 1.00 97.50 92 ILE A N 1
ATOM 675 C CA . ILE A 1 92 ? 8.543 1.350 4.874 1.00 97.50 92 ILE A CA 1
ATOM 676 C C . ILE A 1 92 ? 7.222 1.447 5.633 1.00 97.50 92 ILE A C 1
ATOM 678 O O . ILE A 1 92 ? 6.173 1.487 5.007 1.00 97.50 92 ILE A O 1
ATOM 682 N N . ALA A 1 93 ? 7.260 1.516 6.968 1.00 97.69 93 ALA A N 1
ATOM 683 C CA . ALA A 1 93 ? 6.059 1.645 7.786 1.00 97.69 93 ALA A CA 1
ATOM 684 C C . ALA A 1 93 ? 5.283 2.923 7.429 1.00 97.69 93 ALA A C 1
ATOM 686 O O . ALA A 1 93 ? 4.060 2.897 7.284 1.00 97.69 93 ALA A O 1
ATOM 687 N N . GLU A 1 94 ? 6.002 4.031 7.222 1.00 97.75 94 GLU A N 1
ATOM 688 C CA . GLU A 1 94 ? 5.412 5.278 6.742 1.00 97.75 94 GLU A CA 1
ATOM 689 C C . GLU A 1 94 ? 4.844 5.135 5.325 1.00 97.75 94 GLU A C 1
ATOM 691 O O . GLU A 1 94 ? 3.717 5.566 5.076 1.00 97.75 94 GLU A O 1
ATOM 696 N N . ALA A 1 95 ? 5.597 4.519 4.408 1.00 97.75 95 ALA A N 1
ATOM 697 C CA . ALA A 1 95 ? 5.158 4.319 3.029 1.00 97.75 95 ALA A CA 1
ATOM 698 C C . ALA A 1 95 ? 3.909 3.425 2.944 1.00 97.75 95 ALA A C 1
ATOM 700 O O . ALA A 1 95 ? 2.967 3.768 2.234 1.00 97.75 95 ALA A O 1
ATOM 701 N N . ALA A 1 96 ? 3.864 2.326 3.700 1.00 97.94 96 ALA A N 1
ATOM 702 C CA . ALA A 1 96 ? 2.728 1.411 3.762 1.00 97.94 96 ALA A CA 1
ATOM 703 C C . ALA A 1 96 ? 1.480 2.115 4.304 1.00 97.94 96 ALA A C 1
ATOM 705 O O . ALA A 1 96 ? 0.435 2.098 3.658 1.00 97.94 96 ALA A O 1
ATOM 706 N N . GLY A 1 97 ? 1.604 2.815 5.436 1.00 97.69 97 GLY A N 1
ATOM 707 C CA . GLY A 1 97 ? 0.490 3.564 6.016 1.00 97.69 97 GLY A CA 1
ATOM 708 C C . GLY A 1 97 ? 0.008 4.727 5.142 1.00 97.69 97 GLY A C 1
ATOM 709 O O . GLY A 1 97 ? -1.168 5.062 5.174 1.00 97.69 97 GLY A O 1
ATOM 710 N N . ARG A 1 98 ? 0.885 5.354 4.347 1.00 97.19 98 ARG A N 1
ATOM 711 C CA . ARG A 1 98 ? 0.508 6.477 3.472 1.00 97.19 98 ARG A CA 1
ATOM 712 C C . ARG A 1 98 ? -0.063 6.031 2.126 1.00 97.19 98 ARG A C 1
ATOM 714 O O . ARG A 1 98 ? -1.000 6.658 1.646 1.00 97.19 98 ARG A O 1
ATOM 721 N N . HIS A 1 99 ? 0.544 5.037 1.485 1.00 97.50 99 HIS A N 1
ATOM 722 C CA . HIS A 1 99 ? 0.282 4.718 0.077 1.00 97.50 99 HIS A CA 1
ATOM 723 C C . HIS A 1 99 ? -0.451 3.396 -0.130 1.00 97.50 99 HIS A C 1
ATOM 725 O O . HIS A 1 99 ? -1.104 3.241 -1.155 1.00 97.50 99 HIS A O 1
ATOM 731 N N . ALA A 1 100 ? -0.343 2.454 0.810 1.00 97.69 100 ALA A N 1
ATOM 732 C CA . ALA A 1 100 ? -0.976 1.142 0.698 1.00 97.69 100 ALA A CA 1
ATOM 733 C C . ALA A 1 100 ? -2.249 1.013 1.551 1.00 97.69 100 ALA A C 1
ATOM 735 O O . ALA A 1 100 ? -2.903 -0.023 1.482 1.00 97.69 100 ALA A O 1
ATOM 736 N N . PHE A 1 101 ? -2.628 2.042 2.318 1.00 97.50 101 PHE A N 1
ATOM 737 C CA . PHE A 1 101 ? -3.867 2.048 3.099 1.00 97.50 101 PHE A CA 1
ATOM 738 C C . PHE A 1 101 ? -5.110 1.979 2.185 1.00 97.50 101 PHE A C 1
ATOM 740 O O . PHE A 1 101 ? -5.159 2.716 1.195 1.00 97.50 101 PHE A O 1
ATOM 747 N N . PRO A 1 102 ? -6.123 1.145 2.501 1.00 94.88 102 PRO A N 1
ATOM 748 C CA . PRO A 1 102 ? -7.335 0.966 1.693 1.00 94.88 102 PRO A CA 1
ATOM 749 C C . PRO A 1 102 ? -8.315 2.149 1.823 1.00 94.88 102 PRO A C 1
ATOM 751 O O . PRO A 1 102 ? -9.452 1.996 2.256 1.00 94.88 102 PRO A O 1
ATOM 754 N N . ALA A 1 103 ? -7.895 3.353 1.426 1.00 91.12 103 ALA A N 1
ATOM 755 C CA . ALA A 1 103 ? -8.668 4.589 1.611 1.00 91.12 103 ALA A CA 1
ATOM 756 C C . ALA A 1 103 ? -10.025 4.619 0.875 1.00 91.12 103 ALA A C 1
ATOM 758 O O . ALA A 1 103 ? -10.890 5.420 1.217 1.00 91.12 103 ALA A O 1
ATOM 759 N N . TYR A 1 104 ? -10.215 3.767 -0.137 1.00 87.75 104 TYR A N 1
ATOM 760 C CA . TYR A 1 104 ? -11.457 3.668 -0.913 1.00 87.75 104 TYR A CA 1
ATOM 761 C C . TYR A 1 104 ? -12.570 2.896 -0.180 1.00 87.75 104 TYR A C 1
ATOM 763 O O . TYR A 1 104 ? -13.741 3.054 -0.524 1.00 87.75 104 TYR A O 1
ATOM 771 N N . ALA A 1 105 ? -12.223 2.087 0.827 1.00 89.88 105 ALA A N 1
ATOM 772 C CA . ALA A 1 105 ? -13.159 1.273 1.597 1.00 89.88 105 ALA A CA 1
ATOM 773 C C . ALA A 1 105 ? -13.892 2.139 2.645 1.00 89.88 105 ALA A C 1
ATOM 775 O O . ALA A 1 105 ? -13.684 2.040 3.854 1.00 89.88 105 ALA A O 1
ATOM 776 N N . ILE A 1 106 ? -14.689 3.094 2.151 1.00 90.69 106 ILE A N 1
ATOM 777 C CA . ILE A 1 106 ? -15.404 4.097 2.952 1.00 90.69 106 ILE A CA 1
ATOM 778 C C . ILE A 1 106 ? -16.756 3.527 3.380 1.00 90.69 106 ILE A C 1
ATOM 780 O O . ILE A 1 106 ? -17.809 3.858 2.819 1.00 90.69 106 ILE A O 1
ATOM 784 N N . ASP A 1 107 ? -16.711 2.662 4.385 1.00 91.75 107 ASP A N 1
ATOM 785 C CA . ASP A 1 107 ? -17.874 2.027 4.992 1.00 91.75 107 ASP A CA 1
ATOM 786 C C . ASP A 1 107 ? -17.654 1.775 6.506 1.00 91.75 107 ASP A C 1
ATOM 788 O O . ASP A 1 107 ? -16.518 1.827 6.998 1.00 91.75 107 ASP A O 1
ATOM 792 N N . PRO A 1 108 ? -18.733 1.547 7.284 1.00 92.88 108 PRO A N 1
ATOM 793 C CA . PRO A 1 108 ? -18.626 1.342 8.729 1.00 92.88 108 PRO A CA 1
ATOM 794 C C . PRO A 1 108 ? -17.813 0.106 9.142 1.00 92.88 108 PRO A C 1
ATOM 796 O O . PRO A 1 108 ? -17.197 0.124 10.211 1.00 92.88 108 PRO A O 1
ATOM 799 N N . GLU A 1 109 ? -17.816 -0.957 8.336 1.00 92.44 109 GLU A N 1
ATOM 800 C CA . GLU A 1 109 ? -17.108 -2.204 8.633 1.00 92.44 109 GLU A CA 1
ATOM 801 C C . GLU A 1 109 ? -15.597 -2.000 8.503 1.00 92.44 109 GLU A C 1
ATOM 803 O O . GLU A 1 109 ? -14.861 -2.273 9.453 1.00 92.44 109 GLU A O 1
ATOM 808 N N . SER A 1 110 ? -15.147 -1.386 7.409 1.00 91.81 110 SER A N 1
ATOM 809 C CA . SER A 1 110 ? -13.745 -1.024 7.182 1.00 91.81 110 SER A CA 1
ATOM 810 C C . SER A 1 110 ? -13.192 -0.114 8.287 1.00 91.81 110 SER A C 1
ATOM 812 O O . SER A 1 110 ? -12.101 -0.353 8.820 1.00 91.81 110 SER A O 1
ATOM 814 N N . LEU A 1 111 ? -13.965 0.891 8.723 1.00 94.44 111 LEU A N 1
ATOM 815 C CA . LEU A 1 111 ? -13.576 1.750 9.849 1.00 94.44 111 LEU A CA 1
ATOM 816 C C . LEU A 1 111 ? -13.471 0.965 11.169 1.00 94.44 111 LEU A C 1
ATOM 818 O O . LEU A 1 111 ? -12.548 1.197 11.962 1.00 94.44 111 LEU A O 1
ATOM 822 N N . ALA A 1 112 ? -14.398 0.038 11.425 1.00 94.25 112 ALA A N 1
ATOM 823 C CA . ALA A 1 112 ? -14.374 -0.804 12.616 1.00 94.25 112 ALA A CA 1
ATOM 824 C C . ALA A 1 112 ? -13.177 -1.770 12.615 1.00 94.25 112 ALA A C 1
ATOM 826 O O . ALA A 1 112 ? -12.524 -1.927 13.654 1.00 94.25 112 ALA A O 1
ATOM 827 N N . THR A 1 113 ? -12.851 -2.368 11.465 1.00 93.56 113 THR A N 1
ATOM 828 C CA . THR A 1 113 ? -11.675 -3.228 11.275 1.00 93.56 113 THR A CA 1
ATOM 829 C C . THR A 1 113 ? -10.393 -2.462 11.581 1.00 93.56 113 THR A C 1
ATOM 831 O O . THR A 1 113 ? -9.621 -2.885 12.445 1.00 93.56 113 THR A O 1
ATOM 834 N N . GLY A 1 114 ? -10.201 -1.281 10.990 1.00 94.38 114 GLY A N 1
ATOM 835 C CA . GLY A 1 114 ? -9.014 -0.472 11.264 1.00 94.38 114 GLY A CA 1
ATOM 836 C C . GLY A 1 114 ? -8.918 0.018 12.708 1.00 94.38 114 GLY A C 1
ATOM 837 O O . GLY A 1 114 ? -7.849 -0.034 13.317 1.00 94.38 114 GLY A O 1
ATOM 838 N N . THR A 1 115 ? -10.043 0.405 13.312 1.00 95.62 115 THR A N 1
ATOM 839 C CA . THR A 1 115 ? -10.085 0.797 14.732 1.00 95.62 115 THR A CA 1
ATOM 840 C C . THR A 1 115 ? -9.696 -0.363 15.654 1.00 95.62 115 THR A C 1
ATOM 842 O O . THR A 1 115 ? -9.067 -0.156 16.693 1.00 95.62 115 THR A O 1
ATOM 845 N N . ARG A 1 116 ? -10.053 -1.602 15.294 1.00 95.81 116 ARG A N 1
ATOM 846 C CA . ARG A 1 116 ? -9.623 -2.802 16.022 1.00 95.81 116 ARG A CA 1
ATOM 847 C C . ARG A 1 116 ? -8.130 -3.055 15.831 1.00 95.81 116 ARG A C 1
ATOM 849 O O . ARG A 1 116 ? -7.459 -3.347 16.817 1.00 95.81 116 ARG A O 1
ATOM 856 N N . ALA A 1 117 ? -7.623 -2.895 14.610 1.00 95.12 117 ALA A N 1
ATOM 857 C CA . ALA A 1 117 ? -6.212 -3.083 14.292 1.00 95.12 117 ALA A CA 1
ATOM 858 C C . ALA A 1 117 ? -5.288 -2.137 15.074 1.00 95.12 117 ALA A C 1
ATOM 860 O O . ALA A 1 117 ? -4.219 -2.562 15.493 1.00 95.12 117 ALA A O 1
ATOM 861 N N . LEU A 1 118 ? -5.713 -0.900 15.372 1.00 96.12 118 LEU A N 1
ATOM 862 C CA . LEU A 1 118 ? -4.936 0.034 16.211 1.00 96.12 118 LEU A CA 1
ATOM 863 C C . LEU A 1 118 ? -4.613 -0.498 17.617 1.00 96.12 118 LEU A C 1
ATOM 865 O O . LEU A 1 118 ? -3.706 0.009 18.269 1.00 96.12 118 LEU A O 1
ATOM 869 N N . LYS A 1 119 ? -5.355 -1.499 18.102 1.00 96.12 119 LYS A N 1
ATOM 870 C CA . LYS A 1 119 ? -5.131 -2.109 19.419 1.00 96.12 119 LYS A CA 1
ATOM 871 C C . LYS A 1 119 ? -4.044 -3.183 19.401 1.00 96.12 119 LYS A C 1
ATOM 873 O O . LYS A 1 119 ? -3.733 -3.717 20.463 1.00 96.12 119 LYS A O 1
ATOM 878 N N . ASP A 1 120 ? -3.507 -3.527 18.232 1.00 95.81 120 ASP A N 1
ATOM 879 C CA . ASP A 1 120 ? -2.447 -4.521 18.110 1.00 95.81 120 ASP A CA 1
ATOM 880 C C . ASP A 1 120 ? -1.135 -3.979 18.717 1.00 95.81 120 ASP A C 1
ATOM 882 O O . ASP A 1 120 ? -0.572 -3.007 18.200 1.00 95.81 120 ASP A O 1
ATOM 886 N N . PRO A 1 121 ? -0.615 -4.591 19.800 1.00 94.50 121 PRO A N 1
ATOM 887 C CA . PRO A 1 121 ? 0.634 -4.160 20.421 1.00 94.50 121 PRO A CA 1
ATOM 888 C C . PRO A 1 121 ? 1.865 -4.382 19.528 1.00 94.50 121 PRO A C 1
ATOM 890 O O . PRO A 1 121 ? 2.929 -3.845 19.833 1.00 94.50 121 PRO A O 1
ATOM 893 N N . ALA A 1 122 ? 1.751 -5.160 18.446 1.00 95.94 122 ALA A N 1
ATOM 894 C CA . ALA A 1 122 ? 2.824 -5.372 17.480 1.00 95.94 122 ALA A CA 1
ATOM 895 C C . ALA A 1 122 ? 3.002 -4.196 16.502 1.00 95.94 122 ALA A C 1
ATOM 897 O O . ALA A 1 122 ? 3.999 -4.147 15.775 1.00 95.94 122 ALA A O 1
ATOM 898 N N . LEU A 1 123 ? 2.075 -3.229 16.480 1.00 97.06 123 LEU A N 1
ATOM 899 C CA . LEU A 1 123 ? 2.211 -2.040 15.648 1.00 97.06 123 LEU A CA 1
ATOM 900 C C . LEU A 1 123 ? 3.450 -1.234 16.038 1.00 97.06 123 LEU A C 1
ATOM 902 O O . LEU A 1 123 ? 3.592 -0.736 17.155 1.00 97.06 123 LEU A O 1
ATOM 906 N N . THR A 1 124 ? 4.331 -1.022 15.063 1.00 97.81 124 THR A N 1
ATOM 907 C CA . THR A 1 124 ? 5.456 -0.105 15.254 1.00 97.81 124 THR A CA 1
ATOM 908 C C . THR A 1 124 ? 4.941 1.329 15.457 1.00 97.81 124 THR A C 1
ATOM 910 O O . THR A 1 124 ? 3.933 1.705 14.849 1.00 97.81 124 THR A O 1
ATOM 913 N N . PRO A 1 125 ? 5.642 2.188 16.224 1.00 97.62 125 PRO A N 1
ATOM 914 C CA . PRO A 1 125 ? 5.200 3.568 16.451 1.00 97.62 125 PRO A CA 1
ATOM 915 C C . PRO A 1 125 ? 4.970 4.367 15.158 1.00 97.62 125 PRO A C 1
ATOM 917 O O . PRO A 1 125 ? 4.045 5.177 15.073 1.00 97.62 125 PRO A O 1
ATOM 920 N N . ALA A 1 126 ? 5.797 4.125 14.134 1.00 97.12 126 ALA A N 1
ATOM 921 C CA . ALA A 1 126 ? 5.680 4.781 12.836 1.00 97.12 126 ALA A CA 1
ATOM 922 C C . ALA A 1 126 ? 4.395 4.374 12.098 1.00 97.12 126 ALA A C 1
ATOM 924 O O . ALA A 1 126 ? 3.685 5.251 11.602 1.00 97.12 126 ALA A O 1
ATOM 925 N N . LEU A 1 127 ? 4.083 3.072 12.068 1.00 98.25 127 LEU A N 1
ATOM 926 C CA . LEU A 1 127 ? 2.866 2.564 11.437 1.00 98.25 127 LEU A CA 1
ATOM 927 C C . LEU A 1 127 ? 1.622 2.990 12.218 1.00 98.25 127 LEU A C 1
ATOM 929 O O . LEU A 1 127 ? 0.695 3.520 11.617 1.00 98.25 127 LEU A O 1
ATOM 933 N N . HIS A 1 128 ? 1.628 2.834 13.547 1.00 98.25 128 HIS A N 1
ATOM 934 C CA . HIS A 1 128 ? 0.507 3.218 14.407 1.00 98.25 128 HIS A CA 1
ATOM 935 C C . HIS A 1 128 ? 0.091 4.670 14.159 1.00 98.25 128 HIS A C 1
ATOM 937 O O . HIS A 1 128 ? -1.073 4.946 13.886 1.00 98.25 128 HIS A O 1
ATOM 943 N N . ARG A 1 129 ? 1.053 5.603 14.181 1.00 97.69 129 ARG A N 1
ATOM 944 C CA . ARG A 1 129 ? 0.785 7.021 13.905 1.00 97.69 129 ARG A CA 1
ATOM 945 C C . ARG A 1 129 ? 0.119 7.225 12.542 1.00 97.69 129 ARG A C 1
ATOM 947 O O . ARG A 1 129 ? -0.834 7.984 12.452 1.00 97.69 129 ARG A O 1
ATOM 954 N N . LYS A 1 130 ? 0.587 6.538 11.494 1.00 97.56 130 LYS A N 1
ATOM 955 C CA . LYS A 1 130 ? -0.020 6.655 10.161 1.00 97.56 130 LYS A CA 1
ATOM 956 C C . LYS A 1 130 ? -1.412 6.049 10.072 1.00 97.56 130 LYS A C 1
ATOM 958 O O . LYS A 1 130 ? -2.258 6.633 9.409 1.00 97.56 130 LYS A O 1
ATOM 963 N N . LEU A 1 131 ? -1.667 4.930 10.740 1.00 97.81 131 LEU A N 1
ATOM 964 C CA . LEU A 1 131 ? -3.001 4.337 10.766 1.00 97.81 131 LEU A CA 1
ATOM 965 C C . LEU A 1 131 ? -4.004 5.221 11.512 1.00 97.81 131 LEU A C 1
ATOM 967 O O . LEU A 1 131 ? -5.141 5.322 11.068 1.00 97.81 131 LEU A O 1
ATOM 971 N N . VAL A 1 132 ? -3.589 5.890 12.594 1.00 98.12 132 VAL A N 1
ATOM 972 C CA . VAL A 1 132 ? -4.428 6.884 13.284 1.00 98.12 132 VAL A CA 1
ATOM 973 C C . VAL A 1 132 ? -4.837 8.000 12.321 1.00 98.12 132 VAL A C 1
ATOM 975 O O . VAL A 1 132 ? -6.032 8.224 12.151 1.00 98.12 132 VAL A O 1
ATOM 978 N N . ASP A 1 133 ? -3.869 8.623 11.634 1.00 97.31 133 ASP A N 1
ATOM 979 C CA . ASP A 1 133 ? -4.140 9.694 10.662 1.00 97.31 133 ASP A CA 1
ATOM 980 C C . ASP A 1 133 ? -5.150 9.230 9.586 1.00 97.31 133 ASP A C 1
ATOM 982 O O . ASP A 1 133 ? -6.159 9.888 9.333 1.00 97.31 133 ASP A O 1
ATOM 986 N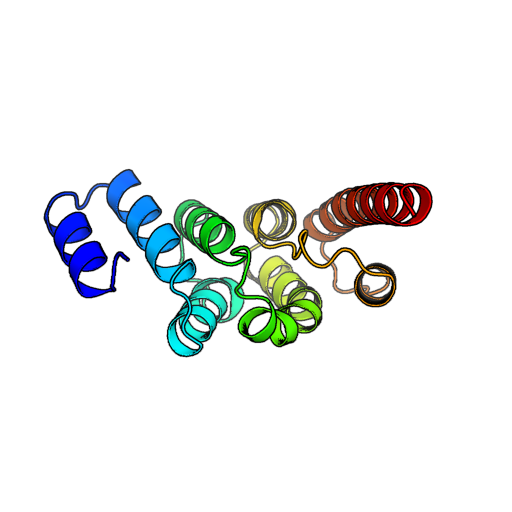 N . GLN A 1 134 ? -4.913 8.056 8.990 1.00 97.56 134 GLN A N 1
ATOM 987 C CA . GLN A 1 134 ? -5.757 7.508 7.921 1.00 97.56 134 GLN A CA 1
ATOM 988 C C . GLN A 1 134 ? -7.171 7.150 8.388 1.00 97.56 134 GLN A C 1
ATOM 990 O O . GLN A 1 134 ? -8.142 7.364 7.665 1.00 97.56 134 GLN A O 1
ATOM 995 N N . LEU A 1 135 ? -7.319 6.600 9.595 1.00 96.88 135 LEU A N 1
ATOM 996 C CA . LEU A 1 135 ? -8.631 6.241 10.137 1.00 96.88 135 LEU A CA 1
ATOM 997 C C . LEU A 1 135 ? -9.438 7.474 10.549 1.00 96.88 135 LEU A C 1
ATOM 999 O O . LEU A 1 135 ? -10.668 7.459 10.460 1.00 96.88 135 LEU A O 1
ATOM 1003 N N . ASP A 1 136 ? -8.767 8.550 10.955 1.00 96.75 136 ASP A N 1
ATOM 1004 C CA . ASP A 1 136 ? -9.404 9.844 11.182 1.00 96.75 136 ASP A CA 1
ATOM 1005 C C . ASP A 1 136 ? -9.908 10.467 9.871 1.00 96.75 136 ASP A C 1
ATOM 1007 O O . ASP A 1 136 ? -11.020 11.004 9.834 1.00 96.75 136 ASP A O 1
ATOM 1011 N N . ASP A 1 137 ? -9.146 10.348 8.783 1.00 95.62 137 ASP A N 1
ATOM 1012 C CA . ASP A 1 137 ? -9.585 10.741 7.438 1.00 95.62 137 ASP A CA 1
ATOM 1013 C C . ASP A 1 137 ? -10.765 9.888 6.952 1.00 95.62 137 ASP A C 1
ATOM 1015 O O . ASP A 1 137 ? -11.780 10.432 6.508 1.00 95.62 137 ASP A O 1
ATOM 1019 N N . LEU A 1 138 ? -10.690 8.565 7.122 1.00 94.88 138 LEU A N 1
ATOM 1020 C CA . LEU A 1 138 ? -11.755 7.635 6.743 1.00 94.88 138 LEU A CA 1
ATOM 1021 C C . LEU A 1 138 ? -13.064 7.932 7.486 1.00 94.88 138 LEU A C 1
ATOM 1023 O O . LEU A 1 138 ? -14.136 7.962 6.880 1.00 94.88 138 LEU A O 1
ATOM 1027 N N . ARG A 1 139 ? -12.988 8.215 8.794 1.00 95.62 139 ARG A N 1
ATOM 1028 C CA . ARG A 1 139 ? -14.153 8.596 9.607 1.00 95.62 139 ARG A CA 1
ATOM 1029 C C . ARG A 1 139 ? -14.807 9.877 9.096 1.00 95.62 139 ARG A C 1
ATOM 1031 O O . ARG A 1 139 ? -16.033 9.952 9.041 1.00 95.62 139 ARG A O 1
ATOM 1038 N N . ARG A 1 140 ? -14.002 10.877 8.722 1.00 94.94 140 ARG A N 1
ATOM 1039 C CA . ARG A 1 140 ? -14.501 12.137 8.150 1.00 94.94 140 ARG A CA 1
ATOM 1040 C C . ARG A 1 140 ? -15.178 11.909 6.802 1.00 94.94 140 ARG A C 1
ATOM 1042 O O . ARG A 1 140 ? -16.275 12.417 6.594 1.00 94.94 140 ARG A O 1
ATOM 1049 N N . ALA A 1 141 ? -14.569 11.113 5.926 1.00 93.44 141 ALA A N 1
ATOM 1050 C CA . ALA A 1 141 ? -15.140 10.782 4.623 1.00 93.44 141 ALA A CA 1
ATOM 1051 C C . ALA A 1 141 ? -16.471 10.018 4.747 1.00 93.44 141 ALA A C 1
ATOM 1053 O O . ALA A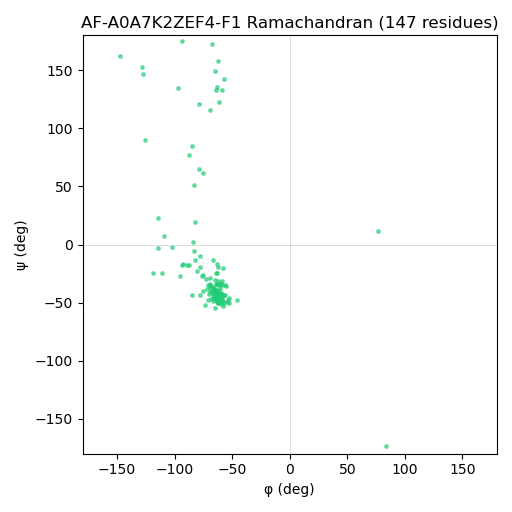 1 141 ? -17.434 10.331 4.046 1.00 93.44 141 ALA A O 1
ATOM 1054 N N . LEU A 1 142 ? -16.556 9.067 5.686 1.00 93.31 142 LEU A N 1
ATOM 1055 C CA . LEU A 1 142 ? -17.787 8.325 5.959 1.00 93.31 142 LEU A CA 1
ATOM 1056 C C . LEU A 1 142 ? -18.914 9.250 6.441 1.00 93.31 142 LEU A C 1
ATOM 1058 O O . LEU A 1 142 ? -20.034 9.136 5.951 1.00 93.31 142 LEU A O 1
ATOM 1062 N N . ALA A 1 143 ? -18.614 10.190 7.344 1.00 92.56 143 ALA A N 1
ATOM 1063 C CA . ALA A 1 143 ? -19.598 11.149 7.842 1.00 92.56 143 ALA A CA 1
ATOM 1064 C C . ALA A 1 143 ? -20.211 11.987 6.706 1.00 92.56 143 ALA A C 1
ATOM 1066 O O . ALA A 1 143 ? -21.435 12.085 6.627 1.00 92.56 143 ALA A O 1
ATOM 1067 N N . VAL A 1 144 ? -19.381 12.510 5.792 1.00 92.00 144 VAL A N 1
ATOM 1068 C CA . VAL A 1 144 ? -19.844 13.276 4.618 1.00 92.00 144 VAL A CA 1
ATOM 1069 C C . VAL A 1 144 ? -20.785 12.433 3.753 1.00 92.00 144 VAL A C 1
ATOM 1071 O O . VAL A 1 144 ? -21.910 12.852 3.486 1.00 92.00 144 VAL A O 1
ATOM 1074 N N . ARG A 1 145 ? -20.384 11.199 3.416 1.00 85.06 145 ARG A N 1
ATOM 1075 C CA . ARG A 1 145 ? -21.188 10.277 2.596 1.00 85.06 145 ARG A CA 1
ATOM 1076 C C . ARG A 1 145 ? -22.546 9.944 3.222 1.00 85.06 145 ARG A C 1
ATOM 1078 O O . ARG A 1 145 ? -23.511 9.715 2.503 1.00 85.06 145 ARG A O 1
ATOM 1085 N N . THR A 1 146 ? -22.626 9.895 4.553 1.00 82.38 146 THR A N 1
ATOM 1086 C CA . THR A 1 146 ? -23.884 9.622 5.266 1.00 82.38 146 THR A CA 1
ATOM 1087 C C . THR A 1 146 ? -24.796 10.837 5.411 1.00 82.38 146 THR A C 1
ATOM 1089 O O . THR A 1 146 ? -25.988 10.647 5.607 1.00 82.38 146 THR A O 1
ATOM 1092 N N . THR A 1 147 ? -24.265 12.062 5.334 1.00 77.62 147 THR A N 1
ATOM 1093 C CA . THR A 1 147 ? -25.060 13.303 5.432 1.00 77.62 147 THR A CA 1
ATOM 1094 C C . THR A 1 147 ? -25.594 13.807 4.093 1.00 77.62 147 THR A C 1
ATOM 1096 O O . THR A 1 147 ? -26.496 14.636 4.077 1.00 77.62 147 THR A O 1
ATOM 1099 N N . GLU A 1 148 ? -25.024 13.345 2.978 1.00 65.81 148 GLU A N 1
ATOM 1100 C CA . GLU A 1 148 ? -25.468 13.684 1.615 1.00 65.81 148 GLU A CA 1
ATOM 1101 C C . GLU A 1 148 ? -26.635 12.803 1.113 1.00 65.81 148 GLU A C 1
ATOM 1103 O O . GLU A 1 148 ? -27.088 12.972 -0.020 1.00 65.81 148 GLU A O 1
ATOM 1108 N N . HIS A 1 149 ? -27.138 11.893 1.956 1.00 47.38 149 HIS A N 1
ATOM 1109 C CA . HIS A 1 149 ? -28.362 11.108 1.754 1.00 47.38 149 HIS A CA 1
ATOM 1110 C C . HIS A 1 149 ? -29.469 11.569 2.704 1.00 47.38 149 HIS A C 1
ATOM 1112 O O . HIS A 1 149 ? -30.643 11.539 2.268 1.00 47.38 149 HIS A O 1
#

pLDDT: mean 94.26, std 6.91, range [47.38, 98.5]

Sequence (149 aa):
ATDEAAIAAELAADPSATGREGAARCRAALPTAEAKAAAWHAMFGDDTLSNYLFTATAQGFWQPGQDELLVPYVDRFYPDATALAARRGPAIAEAAGRHAFPAYAIDPESLATGTRALKDPALTPALHRKLVDQLDDLRRALAVRTTEH

Solvent-accessible surface area (backbone atoms only — not comparable to full-atom values): 8172 Å² total; per-residue (Å²): 132,86,51,72,68,57,43,52,51,50,31,68,75,35,76,47,73,66,32,49,29,52,37,38,16,53,49,14,47,42,94,42,69,65,34,44,52,50,44,47,37,50,61,53,74,43,84,81,56,50,74,64,45,38,43,26,26,28,66,14,50,84,46,90,94,40,59,88,75,45,57,77,48,56,74,46,42,55,63,41,49,33,54,38,25,69,77,66,34,59,70,48,13,43,43,42,36,70,40,54,52,67,78,82,57,65,46,75,65,52,51,50,52,52,61,55,53,72,69,45,85,73,48,46,72,49,30,47,55,34,46,52,56,49,50,54,51,44,54,52,54,38,51,52,64,62,70,79,109